Protein AF-A0A9X2ERM1-F1 (afdb_monomer)

Sequence (109 aa):
PKTRQQRCWVHKTANVLNRLPKSSQPKAKRFLHDIWQAETKADAEKAFDTFTKTYEAKYPKVAECLLKDYEELMSFYDFPAKHWQSIRTTNPIESTFGTIRHRTKRSKG

Organism: NCBI:txid2926617

Nearest PDB structures (foldseek):
  6xgx-assembly1_B  TM=8.218E-01  e=6.786E-04  Acetivibrio thermocellus ATCC 27405
  6xg8-assembly1_A  TM=7.798E-01  e=4.490E-03  Acetivibrio thermocellus ATCC 27405
  6xg8-assembly1_B  TM=7.634E-01  e=1.033E-02  Acetivibrio thermocellus ATCC 27405
  6xgw-assembly1_B  TM=7.612E-01  e=2.128E-02  Acetivibrio thermocellus ATCC 27405
  7r21-assembly1_G  TM=4.301E-01  e=2.267E+00  Pyrococcus furiosus DSM 3638

Structure (mmCIF, N/CA/C/O backbone):
data_AF-A0A9X2ERM1-F1
#
_entry.id   AF-A0A9X2ERM1-F1
#
loop_
_atom_site.group_PDB
_atom_site.id
_atom_site.type_symbol
_atom_site.label_atom_id
_atom_site.label_alt_id
_atom_site.label_comp_id
_atom_site.label_asym_id
_atom_site.label_entity_id
_atom_site.label_seq_id
_atom_site.pdbx_PDB_ins_code
_atom_site.Cartn_x
_atom_site.Cartn_y
_atom_site.Cartn_z
_atom_site.occupancy
_atom_site.B_iso_or_equiv
_atom_site.au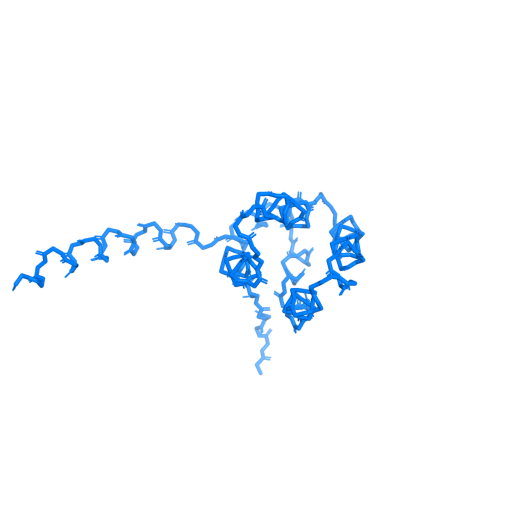th_seq_id
_ato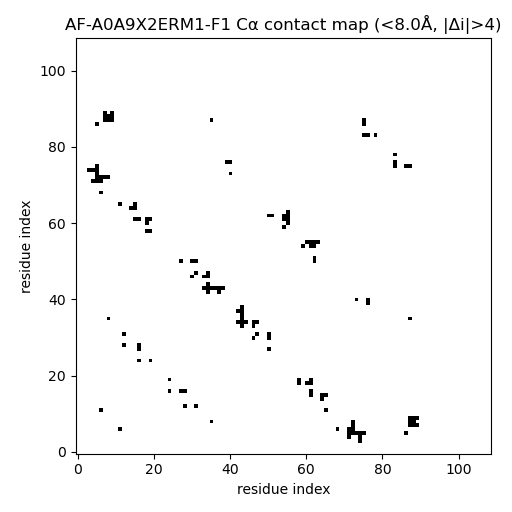m_site.auth_comp_id
_atom_site.auth_asym_id
_atom_site.auth_atom_id
_atom_site.pdbx_PDB_model_num
ATOM 1 N N . PRO A 1 1 ? -5.258 12.578 -23.300 1.00 59.06 1 PRO A N 1
ATOM 2 C CA . PRO A 1 1 ? -4.080 12.552 -22.389 1.00 59.06 1 PRO A CA 1
ATOM 3 C C . PRO A 1 1 ? -3.446 11.145 -22.340 1.00 59.06 1 PRO A C 1
ATOM 5 O O . PRO A 1 1 ? -4.188 10.182 -22.208 1.00 59.06 1 PRO A O 1
ATOM 8 N N . LYS A 1 2 ? -2.114 11.014 -22.496 1.00 77.88 2 LYS A N 1
ATOM 9 C CA . LYS A 1 2 ? -1.394 9.711 -22.552 1.00 77.88 2 LYS A CA 1
ATOM 10 C C . LYS A 1 2 ? -0.674 9.327 -21.242 1.00 7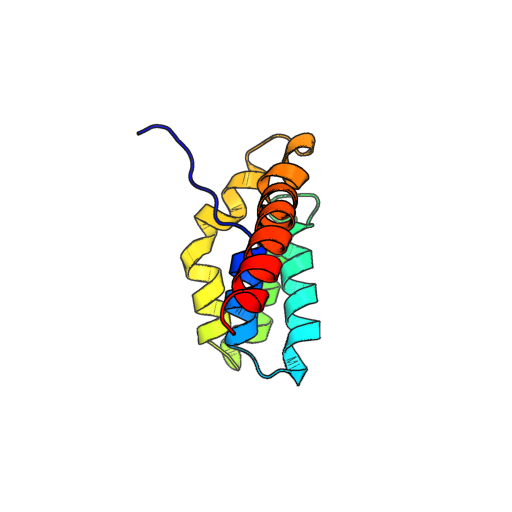7.88 2 LYS A C 1
ATOM 12 O O . LYS A 1 2 ? -0.053 8.272 -21.171 1.00 77.88 2 LYS A O 1
ATOM 17 N N . THR A 1 3 ? -0.714 10.190 -20.226 1.00 78.19 3 THR A N 1
ATOM 18 C CA . THR A 1 3 ? 0.037 10.020 -18.973 1.00 78.19 3 THR A CA 1
ATOM 19 C C . THR A 1 3 ? -0.662 9.036 -18.039 1.00 78.19 3 THR A C 1
ATOM 21 O O . THR A 1 3 ? -1.833 9.226 -17.714 1.00 78.19 3 THR A O 1
ATOM 24 N N . ARG A 1 4 ? 0.066 8.013 -17.577 1.00 78.50 4 ARG A N 1
ATOM 25 C CA . ARG A 1 4 ? -0.415 7.075 -16.552 1.00 78.50 4 ARG A CA 1
ATOM 26 C C . ARG A 1 4 ? -0.417 7.751 -15.180 1.00 78.50 4 ARG A C 1
ATOM 28 O O . ARG A 1 4 ? 0.533 8.456 -14.843 1.00 78.50 4 ARG A O 1
ATOM 35 N N . GLN A 1 5 ? -1.481 7.548 -14.410 1.00 82.56 5 GLN A N 1
ATOM 36 C CA . GLN A 1 5 ? -1.620 8.106 -13.065 1.00 82.56 5 GLN A CA 1
ATOM 37 C C . GLN A 1 5 ? -1.234 7.050 -12.028 1.00 82.56 5 GLN A C 1
ATOM 39 O O . GLN A 1 5 ? -1.717 5.925 -12.094 1.00 82.56 5 GLN A O 1
ATOM 44 N N . GLN A 1 6 ? -0.384 7.428 -11.072 1.00 83.25 6 GLN A N 1
ATOM 45 C CA . GLN A 1 6 ? -0.001 6.584 -9.942 1.00 83.25 6 GLN A CA 1
ATOM 46 C C . GLN A 1 6 ? -0.384 7.278 -8.635 1.00 83.25 6 GLN A C 1
ATOM 48 O O . GLN A 1 6 ? -0.048 8.446 -8.416 1.00 83.25 6 GLN A O 1
ATOM 53 N N . ARG A 1 7 ? -1.030 6.544 -7.726 1.00 86.38 7 ARG A N 1
ATOM 54 C CA . ARG A 1 7 ? -1.254 7.005 -6.349 1.00 86.38 7 ARG A CA 1
ATOM 55 C C . ARG A 1 7 ? -0.040 6.714 -5.482 1.00 86.38 7 ARG A C 1
ATOM 57 O O . ARG A 1 7 ? 0.593 5.665 -5.579 1.00 86.38 7 ARG A O 1
ATOM 64 N N . CYS A 1 8 ? 0.263 7.640 -4.580 1.00 88.31 8 CYS A N 1
ATOM 65 C CA . CYS A 1 8 ? 1.347 7.459 -3.626 1.00 88.31 8 CYS A CA 1
ATOM 66 C C . CYS A 1 8 ? 0.969 6.426 -2.550 1.00 88.31 8 CYS A C 1
ATOM 68 O O . CYS A 1 8 ? -0.003 6.612 -1.807 1.00 88.31 8 CYS A O 1
ATOM 70 N N . TRP A 1 9 ? 1.789 5.381 -2.411 1.00 91.94 9 TRP A N 1
ATOM 71 C CA . TRP A 1 9 ? 1.606 4.329 -1.408 1.00 91.94 9 TRP A CA 1
ATOM 72 C C . TRP A 1 9 ? 1.753 4.825 0.032 1.00 91.94 9 TRP A C 1
ATOM 74 O O . TRP A 1 9 ? 1.080 4.304 0.922 1.00 91.94 9 TRP A O 1
ATOM 84 N N . VAL A 1 10 ? 2.566 5.858 0.280 1.00 89.38 10 VAL A N 1
ATOM 85 C CA . VAL A 1 10 ? 2.730 6.459 1.619 1.00 89.38 10 VAL A CA 1
ATOM 86 C C . VAL A 1 10 ? 1.410 7.064 2.095 1.00 89.38 10 VAL A C 1
ATOM 88 O O . VAL A 1 10 ? 0.882 6.685 3.144 1.00 89.38 10 VAL A O 1
ATOM 91 N N . HIS A 1 11 ? 0.824 7.948 1.285 1.00 90.56 11 HIS A N 1
ATOM 92 C CA . HIS A 1 11 ? -0.466 8.565 1.585 1.00 90.56 11 HIS A CA 1
ATOM 93 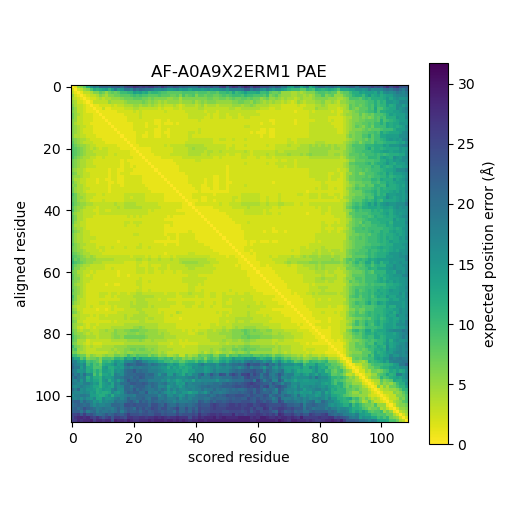C C . HIS A 1 11 ? -1.592 7.537 1.640 1.00 90.56 11 HIS A C 1
ATOM 95 O O . HIS A 1 11 ? -2.456 7.607 2.518 1.00 90.56 11 HIS A O 1
ATOM 101 N N . LYS A 1 12 ? -1.572 6.547 0.740 1.00 93.12 12 LYS A N 1
ATOM 102 C CA . LYS A 1 12 ? -2.571 5.485 0.762 1.00 93.12 12 LYS A CA 1
ATOM 103 C C . LYS A 1 12 ? -2.511 4.679 2.053 1.00 93.12 12 LYS A C 1
ATOM 105 O O . LYS A 1 12 ? -3.546 4.475 2.683 1.00 93.12 12 LYS A O 1
ATOM 110 N N . THR A 1 13 ? -1.311 4.298 2.482 1.00 93.94 13 THR A N 1
ATOM 111 C CA . THR A 1 13 ? -1.090 3.582 3.740 1.00 93.94 13 THR A CA 1
ATOM 112 C C . THR A 1 13 ? -1.654 4.379 4.913 1.00 93.94 13 THR A C 1
ATOM 114 O O . THR A 1 13 ? -2.439 3.842 5.688 1.00 93.94 13 THR A O 1
ATOM 117 N N . ALA A 1 14 ? -1.357 5.679 5.009 1.00 93.69 14 ALA A N 1
ATOM 118 C CA . ALA A 1 14 ? -1.912 6.534 6.061 1.00 93.69 14 ALA A CA 1
ATOM 119 C C . ALA A 1 14 ? -3.454 6.570 6.042 1.00 93.69 14 ALA A C 1
ATOM 121 O O . ALA A 1 14 ? -4.095 6.411 7.081 1.00 93.69 14 ALA A O 1
ATOM 122 N N . ASN A 1 15 ? -4.060 6.705 4.859 1.00 94.69 15 ASN A N 1
ATOM 123 C CA . ASN A 1 15 ? -5.515 6.707 4.699 1.00 94.69 15 ASN A CA 1
ATOM 124 C C . ASN A 1 15 ? -6.157 5.389 5.152 1.00 94.69 15 ASN A C 1
ATOM 126 O O . ASN A 1 15 ? -7.211 5.407 5.791 1.00 94.69 15 ASN A O 1
ATOM 130 N N . VAL A 1 16 ? -5.541 4.254 4.828 1.00 95.75 16 VAL A N 1
ATOM 131 C CA . VAL A 1 16 ? -6.023 2.931 5.239 1.00 95.75 16 VAL A CA 1
ATOM 132 C C . VAL A 1 16 ? -5.885 2.759 6.757 1.00 95.75 16 VAL A C 1
ATOM 134 O O . VAL A 1 16 ? -6.846 2.367 7.418 1.00 95.75 16 VAL A O 1
ATOM 137 N N . LEU A 1 17 ? -4.742 3.137 7.341 1.00 96.00 17 LEU A N 1
ATOM 138 C CA . LEU A 1 17 ? -4.500 3.034 8.787 1.00 96.00 17 LEU A CA 1
ATOM 139 C C . LEU A 1 17 ? -5.445 3.912 9.622 1.00 96.00 17 LEU A C 1
ATOM 141 O O . LEU A 1 17 ? -5.865 3.492 10.698 1.00 96.00 17 LEU A O 1
ATOM 145 N N . ASN A 1 18 ? -5.847 5.083 9.116 1.00 96.31 18 ASN A N 1
ATOM 146 C CA . ASN A 1 18 ? -6.811 5.968 9.785 1.00 96.31 18 ASN A CA 1
ATOM 147 C C . ASN A 1 18 ? -8.214 5.356 9.938 1.00 96.31 18 ASN A C 1
ATOM 149 O O . ASN A 1 18 ? -9.017 5.854 10.723 1.00 96.31 18 ASN A O 1
ATOM 153 N N . ARG A 1 19 ? -8.519 4.280 9.203 1.00 94.44 19 ARG A N 1
ATOM 154 C CA . ARG A 1 19 ? -9.784 3.536 9.297 1.00 94.44 19 ARG A CA 1
ATOM 155 C C . ARG A 1 19 ? -9.699 2.334 10.246 1.00 94.44 19 ARG A C 1
ATOM 157 O O . ARG A 1 19 ? -10.670 1.594 10.370 1.00 94.44 19 ARG A O 1
ATOM 164 N N . LEU A 1 20 ? -8.556 2.136 10.907 1.00 94.62 20 LEU A N 1
ATOM 165 C CA . LEU A 1 20 ? -8.300 1.030 11.826 1.00 94.62 20 LEU A CA 1
ATOM 166 C C . LEU A 1 20 ? -8.029 1.520 13.256 1.00 94.62 20 LEU A C 1
ATOM 168 O O . LEU A 1 20 ? -7.376 2.554 13.444 1.00 94.62 20 LEU A O 1
ATOM 172 N N . PRO A 1 21 ? -8.419 0.737 14.281 1.00 95.19 21 PRO A N 1
ATOM 173 C CA . PRO A 1 21 ? -7.974 0.965 15.651 1.00 95.19 21 PRO A CA 1
ATOM 174 C C . PRO A 1 21 ? -6.446 0.953 15.745 1.00 95.19 21 PRO A C 1
ATOM 176 O O . PRO A 1 21 ? -5.792 0.110 15.124 1.00 95.19 21 PRO A O 1
ATOM 179 N N . LYS A 1 22 ? -5.871 1.830 16.580 1.00 94.44 22 LYS A N 1
ATOM 180 C CA . LYS A 1 22 ? -4.410 1.966 16.749 1.00 94.44 22 LYS A CA 1
ATOM 181 C C . LYS A 1 22 ? -3.707 0.638 17.052 1.00 94.44 22 LYS A C 1
ATOM 183 O O . LYS A 1 22 ? -2.617 0.406 16.545 1.00 94.44 22 LYS A O 1
ATOM 188 N N . SER A 1 23 ? -4.346 -0.257 17.807 1.00 95.50 23 SER A N 1
ATOM 189 C CA . SER A 1 23 ? -3.814 -1.591 18.127 1.00 95.50 23 SER A CA 1
ATOM 190 C C . SER A 1 23 ? -3.629 -2.496 16.902 1.00 95.50 23 SER A C 1
ATOM 192 O O . SER A 1 23 ? -2.742 -3.341 16.888 1.00 95.50 23 SER A O 1
ATOM 194 N N . SER A 1 24 ? -4.440 -2.316 15.855 1.00 94.00 24 SER A N 1
ATOM 195 C CA . SER A 1 24 ? -4.403 -3.127 14.628 1.00 94.00 24 SER A CA 1
ATOM 196 C C . SER A 1 24 ? -3.517 -2.524 13.531 1.00 94.00 24 SER A C 1
ATOM 198 O O . SER A 1 24 ? -3.154 -3.220 12.581 1.00 94.00 24 SER A O 1
ATOM 200 N N . GLN A 1 25 ? -3.147 -1.244 13.658 1.00 95.62 25 GLN A N 1
ATOM 201 C CA . GLN A 1 25 ? -2.370 -0.515 12.652 1.00 95.62 25 GLN A CA 1
ATOM 202 C C . GLN A 1 25 ? -0.979 -1.113 12.376 1.00 95.62 25 GLN A C 1
ATOM 204 O O . GLN A 1 25 ? -0.629 -1.206 11.200 1.00 95.62 25 GLN A O 1
ATOM 209 N N . PRO A 1 26 ? -0.186 -1.570 13.371 1.00 96.88 26 PRO A N 1
ATOM 210 C CA . PRO A 1 26 ? 1.129 -2.150 13.092 1.00 96.88 26 PRO A CA 1
ATOM 211 C C . PRO A 1 26 ? 1.056 -3.383 12.186 1.00 96.88 26 PRO A C 1
ATOM 213 O O . PRO A 1 26 ? 1.856 -3.512 11.261 1.00 96.88 26 PRO A O 1
ATOM 216 N N . LYS A 1 27 ? 0.065 -4.259 12.412 1.00 95.62 27 LYS A N 1
ATOM 217 C CA . LYS A 1 27 ? -0.157 -5.447 11.578 1.00 95.62 27 LYS A CA 1
ATOM 218 C C . LYS A 1 27 ? -0.608 -5.047 10.175 1.00 95.62 27 LYS A C 1
ATOM 220 O O . LYS A 1 27 ? 0.006 -5.476 9.208 1.00 95.62 27 LYS A O 1
ATOM 225 N N . ALA A 1 28 ? -1.598 -4.162 10.064 1.00 95.69 28 ALA A N 1
ATOM 226 C CA . ALA A 1 28 ? -2.097 -3.711 8.765 1.00 95.69 28 ALA A CA 1
ATOM 227 C C . ALA A 1 28 ? -1.009 -3.023 7.933 1.00 95.69 28 ALA A C 1
ATOM 229 O O . ALA A 1 28 ? -0.924 -3.231 6.729 1.00 95.69 28 ALA A O 1
ATOM 230 N N . LYS A 1 29 ? -0.134 -2.247 8.580 1.00 95.69 29 LYS A N 1
ATOM 231 C CA . LYS A 1 29 ? 0.995 -1.592 7.919 1.00 95.69 29 LYS A CA 1
ATOM 232 C C . LYS A 1 29 ? 1.967 -2.600 7.306 1.00 95.69 29 LYS A C 1
ATOM 234 O O . LYS A 1 29 ? 2.435 -2.356 6.201 1.00 95.69 29 LYS A O 1
ATOM 239 N N . ARG A 1 30 ? 2.256 -3.712 7.993 1.00 96.38 30 ARG A N 1
ATOM 240 C CA . ARG A 1 30 ? 3.104 -4.786 7.447 1.00 96.38 30 ARG A CA 1
ATOM 241 C C . ARG A 1 30 ? 2.475 -5.404 6.202 1.00 96.38 30 ARG A C 1
ATOM 243 O O . ARG A 1 30 ? 3.110 -5.375 5.163 1.00 96.38 30 ARG A O 1
ATOM 250 N N . PHE A 1 31 ? 1.201 -5.788 6.269 1.00 95.75 31 PHE A N 1
ATOM 251 C CA . PHE A 1 31 ? 0.506 -6.335 5.098 1.00 95.75 31 PHE A CA 1
ATOM 252 C C . PHE A 1 31 ? 0.482 -5.346 3.924 1.00 95.75 31 PHE A C 1
ATOM 254 O O . PHE A 1 31 ? 0.665 -5.740 2.782 1.00 95.75 31 PHE A O 1
ATOM 261 N N . LEU A 1 32 ? 0.287 -4.048 4.185 1.00 95.75 32 LEU A N 1
ATOM 262 C CA . LEU A 1 32 ? 0.361 -3.032 3.132 1.00 95.75 32 LEU A CA 1
ATOM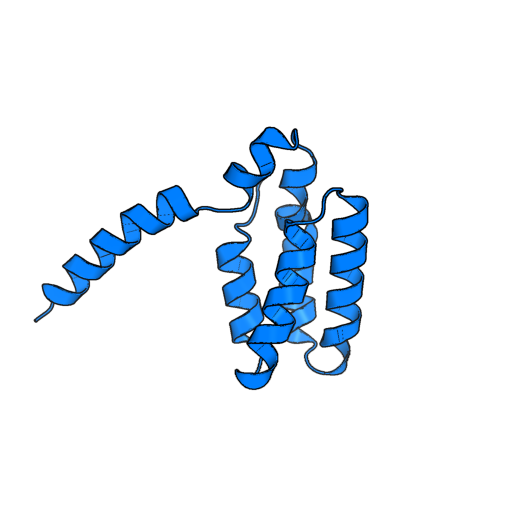 263 C C . LEU A 1 32 ? 1.766 -2.937 2.529 1.00 95.75 32 LEU A C 1
ATOM 265 O O . LEU A 1 32 ? 1.882 -2.766 1.322 1.00 95.75 32 LEU A O 1
ATOM 269 N N . HIS A 1 33 ? 2.820 -3.041 3.345 1.00 94.56 33 HIS A N 1
ATOM 270 C CA . HIS A 1 33 ? 4.199 -3.092 2.859 1.00 94.56 33 HIS A CA 1
ATOM 271 C C . HIS A 1 33 ? 4.452 -4.326 1.995 1.00 94.56 33 HIS A C 1
ATOM 273 O O . HIS A 1 33 ? 5.056 -4.174 0.938 1.00 94.56 33 HIS A O 1
ATOM 279 N N . ASP A 1 34 ? 3.940 -5.493 2.387 1.00 95.38 34 ASP A N 1
ATOM 280 C CA . ASP A 1 34 ? 4.084 -6.733 1.618 1.00 95.38 34 ASP A CA 1
ATOM 281 C C . ASP A 1 34 ? 3.541 -6.578 0.188 1.00 95.38 34 ASP A C 1
ATOM 283 O O . ASP A 1 34 ? 4.100 -7.144 -0.745 1.00 95.38 34 ASP A O 1
ATOM 287 N N . ILE A 1 35 ? 2.519 -5.735 -0.012 1.00 95.12 35 ILE A N 1
ATOM 288 C CA . ILE A 1 35 ? 1.969 -5.442 -1.340 1.00 95.12 35 ILE A CA 1
ATOM 289 C C . ILE A 1 35 ? 2.958 -4.657 -2.204 1.00 95.12 35 ILE A C 1
ATOM 291 O O . ILE A 1 35 ? 3.321 -5.110 -3.279 1.00 95.12 35 ILE A O 1
ATOM 295 N N . TRP A 1 36 ? 3.390 -3.468 -1.773 1.00 91.69 36 TRP A N 1
ATOM 296 C CA . TRP A 1 36 ? 4.203 -2.581 -2.626 1.00 91.69 36 TRP A CA 1
ATOM 297 C C . TRP A 1 36 ? 5.711 -2.860 -2.565 1.00 91.69 36 TRP A C 1
ATOM 299 O O . TRP A 1 36 ? 6.499 -2.240 -3.293 1.00 91.69 36 TRP A O 1
ATOM 309 N N . GLN A 1 37 ? 6.136 -3.751 -1.668 1.00 93.06 37 GLN A N 1
ATOM 310 C CA . GLN A 1 37 ? 7.495 -4.288 -1.607 1.00 93.06 37 GLN A CA 1
ATOM 311 C C . GLN A 1 37 ? 7.644 -5.641 -2.299 1.00 93.06 37 GLN A C 1
ATOM 313 O O . GLN A 1 37 ? 8.780 -6.088 -2.427 1.00 93.06 37 GLN A O 1
ATOM 318 N N . ALA A 1 38 ? 6.554 -6.249 -2.776 1.00 94.62 38 ALA A N 1
ATOM 319 C CA . ALA A 1 38 ? 6.611 -7.508 -3.503 1.00 94.62 38 ALA A CA 1
ATOM 320 C C . ALA A 1 38 ? 7.535 -7.426 -4.729 1.00 94.62 38 ALA A C 1
ATOM 322 O O . ALA A 1 38 ? 7.566 -6.413 -5.438 1.00 94.62 38 ALA A O 1
ATOM 323 N N . GLU A 1 39 ? 8.265 -8.517 -4.974 1.00 91.75 39 GLU A N 1
ATOM 324 C CA . GLU A 1 39 ? 9.254 -8.642 -6.053 1.00 91.75 39 GLU A CA 1
ATOM 325 C C . GLU A 1 39 ? 8.610 -8.707 -7.441 1.00 91.75 39 GLU A C 1
ATOM 327 O O . GLU A 1 39 ? 9.227 -8.321 -8.434 1.00 91.75 39 GLU A O 1
ATOM 332 N N . THR A 1 40 ? 7.358 -9.162 -7.515 1.00 93.25 40 THR A N 1
ATOM 333 C CA . THR A 1 40 ? 6.600 -9.269 -8.760 1.00 93.25 40 THR A CA 1
ATOM 334 C C . THR A 1 40 ? 5.194 -8.699 -8.602 1.00 93.25 40 THR A C 1
ATOM 336 O O . THR A 1 40 ? 4.633 -8.673 -7.505 1.00 93.25 40 THR A O 1
ATOM 339 N N . LYS A 1 41 ? 4.591 -8.286 -9.726 1.00 93.44 41 LYS A N 1
ATOM 340 C CA . LYS A 1 41 ? 3.186 -7.853 -9.766 1.00 93.44 41 LYS A CA 1
ATOM 341 C C . LYS A 1 41 ? 2.242 -8.955 -9.275 1.00 93.44 41 LYS A C 1
ATOM 343 O O . LYS A 1 41 ? 1.327 -8.676 -8.515 1.00 93.44 41 LYS A O 1
ATOM 348 N N . ALA A 1 42 ? 2.512 -10.206 -9.647 1.00 94.94 42 ALA A N 1
ATOM 349 C CA . ALA A 1 42 ? 1.706 -11.349 -9.227 1.00 94.94 42 ALA A CA 1
ATOM 350 C C . ALA A 1 42 ? 1.755 -11.567 -7.705 1.00 94.94 42 ALA A C 1
ATOM 352 O O . ALA A 1 42 ? 0.745 -11.902 -7.089 1.00 94.94 42 ALA A O 1
ATOM 353 N N . ASP A 1 43 ? 2.911 -11.357 -7.074 1.00 95.62 43 ASP A N 1
ATOM 354 C CA . ASP A 1 43 ? 3.026 -11.473 -5.619 1.00 95.62 43 ASP A CA 1
ATOM 355 C C . ASP A 1 43 ? 2.378 -10.284 -4.903 1.00 95.62 43 ASP A C 1
ATOM 357 O O . ASP A 1 43 ? 1.731 -10.475 -3.872 1.00 95.62 43 ASP A O 1
ATOM 361 N N . ALA A 1 44 ? 2.445 -9.083 -5.490 1.00 95.50 44 ALA A N 1
ATOM 362 C CA . ALA A 1 44 ? 1.702 -7.921 -5.009 1.00 95.50 44 ALA A CA 1
ATOM 363 C C . ALA A 1 44 ? 0.185 -8.169 -5.036 1.00 95.50 44 ALA A C 1
ATOM 365 O O . ALA A 1 44 ? -0.510 -7.851 -4.073 1.00 95.50 44 ALA A O 1
ATOM 366 N N . GLU A 1 45 ? -0.328 -8.778 -6.108 1.00 95.75 45 GLU A N 1
ATOM 367 C CA . GLU A 1 45 ? -1.741 -9.142 -6.262 1.00 95.75 45 GLU A CA 1
ATOM 368 C C . GLU A 1 45 ? -2.183 -10.176 -5.216 1.00 95.75 45 GLU A C 1
ATOM 370 O O . GLU A 1 45 ? -3.220 -10.003 -4.572 1.00 95.75 45 GLU A O 1
ATOM 375 N N . LYS A 1 46 ? -1.365 -11.207 -4.958 1.00 96.94 46 LYS A N 1
ATOM 376 C CA . LYS A 1 46 ? -1.625 -12.183 -3.882 1.00 96.94 46 LYS A CA 1
ATOM 377 C C . LYS A 1 46 ? -1.624 -11.530 -2.499 1.00 96.94 46 LYS A C 1
ATOM 379 O O . LYS A 1 46 ? -2.493 -11.823 -1.673 1.00 96.94 46 LYS A O 1
ATOM 384 N N . ALA A 1 47 ? -0.663 -10.646 -2.228 1.00 96.56 47 ALA A N 1
ATOM 385 C CA . ALA A 1 47 ? -0.603 -9.903 -0.972 1.00 96.56 47 ALA A CA 1
ATOM 386 C C . ALA A 1 47 ? -1.822 -8.976 -0.814 1.00 96.56 47 ALA A C 1
ATOM 388 O O . ALA A 1 47 ? -2.370 -8.850 0.283 1.00 96.56 47 ALA A O 1
ATOM 389 N N . PHE A 1 48 ? -2.290 -8.381 -1.913 1.00 96.38 48 PHE A N 1
ATOM 390 C CA . PHE A 1 48 ? -3.472 -7.528 -1.939 1.00 96.38 48 PHE A CA 1
ATOM 391 C C . PHE A 1 48 ? -4.742 -8.309 -1.596 1.00 96.38 48 PHE A C 1
ATOM 393 O O . PHE A 1 48 ? -5.500 -7.900 -0.717 1.00 96.38 48 PHE A O 1
ATOM 400 N N . ASP A 1 49 ? -4.947 -9.461 -2.233 1.00 95.94 49 ASP A N 1
ATOM 401 C CA . ASP A 1 49 ? -6.063 -10.363 -1.934 1.00 95.94 49 ASP A CA 1
ATOM 402 C C . ASP A 1 49 ? -6.024 -10.840 -0.472 1.00 95.94 49 ASP A C 1
ATOM 404 O O . ASP A 1 49 ? -7.026 -10.797 0.245 1.00 95.94 49 ASP A O 1
ATOM 408 N N . THR A 1 50 ? -4.832 -11.187 0.020 1.00 96.31 50 THR A N 1
ATOM 409 C CA . THR A 1 50 ? -4.624 -11.568 1.423 1.00 96.31 50 THR A CA 1
ATOM 410 C C . THR A 1 50 ? -5.006 -10.435 2.381 1.00 96.31 50 THR A C 1
ATOM 412 O O . THR A 1 50 ? -5.674 -10.680 3.391 1.00 96.31 50 THR A O 1
ATOM 415 N N . PHE A 1 51 ? -4.625 -9.187 2.081 1.00 96.12 51 PHE A N 1
ATOM 416 C CA . PHE A 1 51 ? -5.019 -8.020 2.874 1.00 96.12 51 PHE A CA 1
ATOM 417 C C . PHE A 1 51 ? -6.541 -7.845 2.886 1.00 96.12 51 PHE A C 1
ATOM 419 O O . PHE A 1 51 ? -7.130 -7.721 3.961 1.00 96.12 51 PHE A O 1
ATOM 426 N N . THR A 1 52 ? -7.176 -7.878 1.713 1.00 95.38 52 THR A N 1
ATOM 427 C CA . THR A 1 52 ? -8.630 -7.732 1.570 1.00 95.38 52 THR A CA 1
ATOM 428 C C . THR A 1 52 ? -9.357 -8.785 2.397 1.00 95.38 52 THR A C 1
ATOM 430 O O . THR A 1 52 ? -10.080 -8.422 3.321 1.00 95.38 52 THR A O 1
ATOM 433 N N . LYS A 1 53 ? -9.053 -10.072 2.202 1.00 95.38 53 LYS A N 1
ATOM 434 C CA . LYS A 1 53 ? -9.663 -11.181 2.957 1.00 95.38 53 LYS A CA 1
ATOM 435 C C . LYS A 1 53 ? -9.465 -11.069 4.469 1.00 95.38 53 LYS A C 1
ATOM 437 O O . LYS A 1 53 ? -10.358 -11.405 5.243 1.00 95.38 53 LYS A O 1
ATOM 442 N N . THR A 1 54 ? -8.304 -10.579 4.907 1.00 95.00 54 THR A N 1
ATOM 443 C CA . THR A 1 54 ? -7.990 -10.433 6.337 1.00 95.00 54 THR A CA 1
ATOM 444 C C . THR A 1 54 ? -8.818 -9.334 7.007 1.00 95.00 54 THR A C 1
ATOM 446 O O . THR A 1 54 ? -9.181 -9.464 8.179 1.00 95.00 54 THR A O 1
ATOM 449 N N . TYR A 1 55 ? -9.087 -8.231 6.302 1.00 94.69 55 TYR A N 1
ATOM 450 C CA . TYR A 1 55 ? -9.678 -7.029 6.897 1.00 94.69 55 TYR A CA 1
ATOM 451 C C . TYR A 1 55 ? -11.134 -6.782 6.502 1.00 94.69 55 TYR A C 1
ATOM 453 O O . TYR A 1 55 ? -11.834 -6.128 7.269 1.00 94.69 55 TYR A O 1
ATOM 461 N N . GLU A 1 56 ? -11.616 -7.316 5.382 1.00 93.75 56 GLU A N 1
ATOM 462 C CA . GLU A 1 56 ? -12.966 -7.079 4.857 1.00 93.75 56 GLU A CA 1
ATOM 463 C C . GLU A 1 56 ? -14.061 -7.483 5.851 1.00 93.75 56 GLU A C 1
ATOM 465 O O . GLU A 1 56 ? -14.939 -6.676 6.149 1.00 93.75 56 GLU A O 1
ATOM 470 N N . ALA A 1 57 ? -13.956 -8.670 6.457 1.00 93.38 57 ALA A N 1
ATOM 471 C CA . ALA A 1 57 ? -14.984 -9.190 7.363 1.00 93.38 57 ALA A CA 1
ATOM 472 C C . ALA A 1 57 ? -15.203 -8.320 8.616 1.00 93.38 57 ALA A C 1
ATOM 474 O O . ALA A 1 57 ? -16.318 -8.219 9.122 1.00 93.38 57 ALA A O 1
ATOM 475 N N . LYS A 1 58 ? -14.141 -7.692 9.140 1.00 93.69 58 LYS A N 1
ATOM 476 C CA . LYS A 1 58 ? -14.200 -6.895 10.381 1.00 93.69 58 LYS A CA 1
ATOM 477 C C . LYS A 1 58 ? -14.203 -5.387 10.127 1.00 93.69 58 LYS A C 1
ATOM 479 O O . LYS A 1 58 ? -14.729 -4.623 10.933 1.00 93.69 58 LYS A O 1
ATOM 484 N N . TYR A 1 59 ? -13.589 -4.954 9.034 1.00 94.62 59 TYR A N 1
ATOM 485 C CA . TYR A 1 59 ? -13.372 -3.557 8.687 1.00 94.62 59 TYR A CA 1
ATOM 486 C C . TYR A 1 59 ? -13.575 -3.346 7.1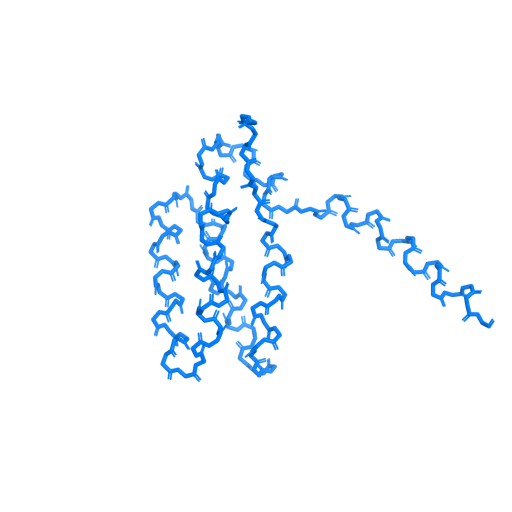75 1.00 94.62 59 TYR A C 1
ATOM 488 O O . TYR A 1 59 ? -12.620 -3.014 6.468 1.00 94.62 59 TYR A O 1
ATOM 496 N N . PRO A 1 60 ? -14.808 -3.468 6.655 1.00 94.19 60 PRO A N 1
ATOM 497 C CA . PRO A 1 60 ? -15.077 -3.392 5.212 1.00 94.19 60 PRO A CA 1
ATOM 498 C C . PRO A 1 60 ? -14.569 -2.085 4.586 1.00 94.19 60 PRO A C 1
ATOM 500 O O . PRO A 1 60 ? -13.915 -2.094 3.548 1.00 94.19 60 PRO A O 1
ATOM 503 N N . LYS A 1 61 ? -14.697 -0.960 5.304 1.00 94.25 61 LYS A N 1
ATOM 504 C CA . LYS A 1 61 ? -14.186 0.358 4.876 1.00 94.25 61 LYS A CA 1
ATOM 505 C C . LYS A 1 61 ? -12.671 0.400 4.632 1.00 94.25 61 LYS A C 1
ATOM 507 O O . LYS A 1 61 ? -12.191 1.287 3.927 1.00 94.25 61 LYS A O 1
ATOM 512 N N . VAL A 1 62 ? -11.899 -0.485 5.262 1.00 94.75 62 VAL A N 1
ATOM 513 C CA . VAL A 1 62 ? -10.438 -0.585 5.097 1.00 94.75 62 VAL A CA 1
ATOM 514 C C . VAL A 1 62 ? -10.123 -1.260 3.767 1.00 94.75 62 VAL A C 1
ATOM 516 O O . VAL A 1 62 ? -9.322 -0.725 2.998 1.00 94.75 62 VAL A O 1
ATOM 519 N N . ALA A 1 63 ? -10.798 -2.378 3.488 1.00 94.12 63 ALA A N 1
ATOM 520 C CA . ALA A 1 63 ? -10.704 -3.095 2.223 1.00 94.12 63 ALA A CA 1
ATOM 521 C C . ALA A 1 63 ? -11.198 -2.224 1.060 1.00 94.12 63 ALA A C 1
ATOM 523 O O . ALA A 1 63 ? -10.432 -1.967 0.138 1.00 94.12 63 ALA A O 1
ATOM 524 N N . GLU A 1 64 ? -12.401 -1.650 1.160 1.00 94.62 64 GLU A N 1
ATOM 525 C CA . GLU A 1 64 ? -12.964 -0.724 0.163 1.00 94.62 64 GLU A CA 1
ATOM 526 C C . GLU A 1 64 ? -12.039 0.458 -0.118 1.00 94.62 64 GLU A C 1
ATOM 528 O O . GLU A 1 64 ? -11.855 0.859 -1.269 1.00 94.62 64 GLU A O 1
ATOM 533 N N . CYS A 1 65 ? -11.439 1.026 0.939 1.00 95.06 65 CYS A N 1
ATOM 534 C CA . CYS A 1 65 ? -10.497 2.113 0.766 1.00 95.06 65 CYS A CA 1
ATOM 535 C C . CYS A 1 65 ? -9.365 1.665 -0.143 1.00 95.06 65 CYS A C 1
ATOM 537 O O . CYS A 1 65 ? -9.099 2.360 -1.113 1.00 95.06 65 CYS A O 1
ATOM 539 N N . LEU A 1 66 ? -8.717 0.538 0.143 1.00 94.44 66 LEU A N 1
ATOM 540 C CA . LEU A 1 66 ? -7.609 0.049 -0.665 1.00 94.44 66 LEU A CA 1
ATOM 541 C C . LEU A 1 66 ? -8.048 -0.328 -2.093 1.00 94.44 66 LEU A C 1
ATOM 543 O O . LEU A 1 66 ? -7.397 0.106 -3.041 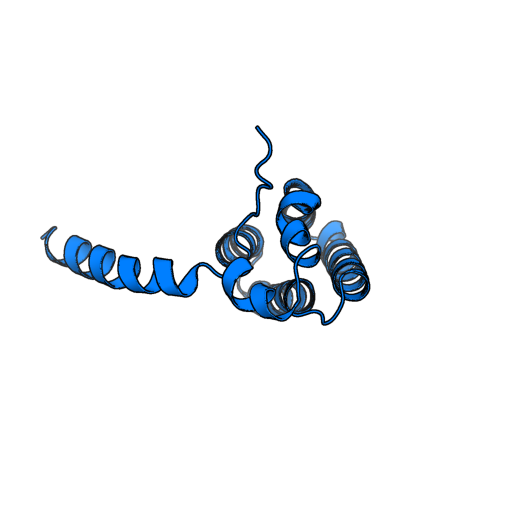1.00 94.44 66 LEU A O 1
ATOM 547 N N . LEU A 1 67 ? -9.174 -1.037 -2.234 1.00 94.38 67 LEU A N 1
ATOM 548 C CA . LEU A 1 67 ? -9.723 -1.535 -3.502 1.00 94.38 67 LEU A CA 1
ATOM 549 C C . LEU A 1 67 ? -10.027 -0.420 -4.504 1.00 94.38 67 LEU A C 1
ATOM 551 O O . LEU A 1 67 ? -9.729 -0.556 -5.687 1.00 94.38 67 LEU A O 1
ATOM 555 N N . LYS A 1 68 ? -10.563 0.706 -4.020 1.00 94.06 68 LYS A N 1
ATOM 556 C CA . LYS A 1 68 ? -10.958 1.842 -4.863 1.00 94.06 68 LYS A CA 1
ATOM 557 C C . LYS A 1 68 ? -9.829 2.367 -5.756 1.00 94.06 68 LYS A C 1
ATOM 559 O O . LYS A 1 68 ? -10.098 2.795 -6.871 1.00 94.06 68 LYS A O 1
ATOM 564 N N . ASP A 1 69 ? -8.592 2.340 -5.264 1.00 92.62 69 ASP A N 1
ATOM 565 C CA . ASP A 1 69 ? -7.439 2.893 -5.983 1.00 92.62 69 ASP A CA 1
ATOM 566 C C . ASP A 1 69 ? -6.513 1.778 -6.509 1.00 92.62 69 ASP A C 1
ATOM 568 O O . ASP A 1 69 ? -5.336 2.027 -6.749 1.00 92.62 69 ASP A O 1
ATOM 572 N N . TYR A 1 70 ? -7.007 0.540 -6.652 1.00 92.75 70 TYR A N 1
ATOM 573 C CA . TYR A 1 70 ? -6.198 -0.627 -7.028 1.00 92.75 70 TYR A CA 1
ATOM 574 C C . TYR A 1 70 ? -5.361 -0.393 -8.295 1.00 92.75 70 TYR A C 1
ATOM 576 O O . TYR A 1 70 ? -4.137 -0.523 -8.257 1.00 92.75 70 TYR A O 1
ATOM 584 N N . GLU A 1 71 ? -5.998 0.012 -9.397 1.00 90.94 71 GLU A N 1
ATOM 585 C CA . GLU A 1 71 ? -5.316 0.210 -10.683 1.00 90.94 71 GLU A CA 1
ATOM 586 C C . GLU A 1 71 ? -4.221 1.281 -10.585 1.00 90.94 71 GLU A C 1
ATOM 588 O O . GLU A 1 71 ? -3.086 1.077 -11.019 1.00 90.94 71 GLU A O 1
ATOM 593 N N . GLU A 1 72 ? -4.539 2.403 -9.935 1.00 91.19 72 GLU A N 1
ATOM 594 C CA . GLU A 1 72 ? -3.615 3.522 -9.742 1.00 91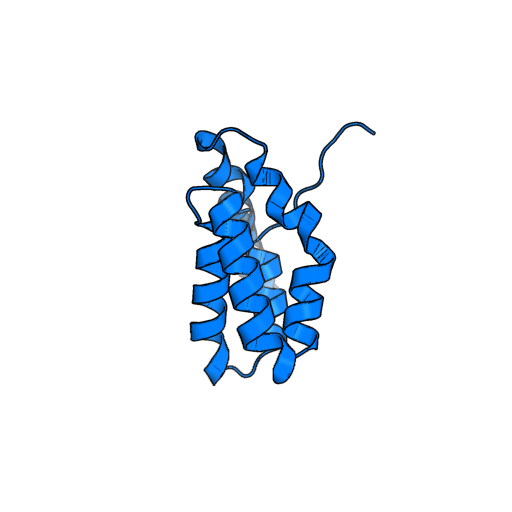.19 72 GLU A CA 1
ATOM 595 C C . GLU A 1 72 ? -2.476 3.180 -8.770 1.00 91.19 72 GLU A C 1
ATOM 597 O O . GLU A 1 72 ? -1.428 3.822 -8.800 1.00 91.19 72 GLU A O 1
ATOM 602 N N . LEU A 1 73 ? -2.663 2.212 -7.871 1.00 91.69 73 LEU A N 1
ATOM 603 C CA . LEU A 1 73 ? -1.644 1.775 -6.917 1.00 91.69 73 LEU A CA 1
ATOM 604 C C . LEU A 1 73 ? -0.693 0.742 -7.518 1.00 91.69 73 LEU A C 1
ATOM 606 O O . LEU A 1 73 ? 0.488 0.755 -7.167 1.00 91.69 73 LEU A O 1
ATOM 610 N N . MET A 1 74 ? -1.181 -0.104 -8.425 1.00 93.44 74 MET A N 1
ATOM 611 C CA . MET A 1 74 ? -0.397 -1.161 -9.071 1.00 93.44 74 MET A CA 1
ATOM 612 C C . MET A 1 74 ? 0.318 -0.704 -10.345 1.00 93.44 74 MET A C 1
ATOM 614 O O . MET A 1 74 ? 1.193 -1.417 -10.831 1.00 93.44 74 MET A O 1
ATOM 618 N N . SER A 1 75 ? -0.002 0.480 -10.878 1.00 91.31 75 SER A N 1
ATOM 619 C CA . SER A 1 75 ? 0.519 0.942 -12.174 1.00 91.31 75 SER A CA 1
ATOM 620 C C . SER A 1 75 ? 2.052 1.019 -12.246 1.00 91.31 75 SER A C 1
ATOM 622 O O . SER A 1 75 ? 2.628 0.849 -13.322 1.00 91.31 75 SER A O 1
ATOM 624 N N . PHE A 1 76 ? 2.740 1.217 -11.113 1.00 90.44 76 PHE A N 1
ATOM 625 C CA . PHE A 1 76 ? 4.203 1.269 -11.074 1.00 90.44 76 PHE A CA 1
ATOM 626 C C . PHE A 1 76 ? 4.872 -0.072 -11.423 1.00 90.44 76 PHE A C 1
ATOM 628 O O . PHE A 1 76 ? 6.005 -0.061 -11.907 1.00 90.44 76 PHE A O 1
ATOM 635 N N . TYR A 1 77 ? 4.184 -1.204 -11.227 1.00 92.00 77 TYR A N 1
ATOM 636 C CA . TYR A 1 77 ? 4.696 -2.529 -11.591 1.00 92.00 77 TYR A CA 1
ATOM 637 C C . TYR A 1 77 ? 4.847 -2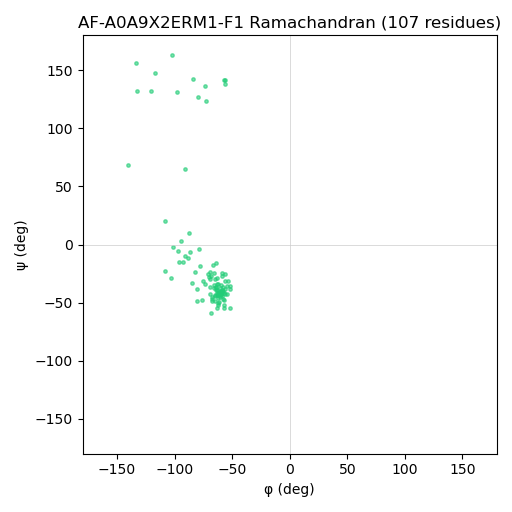.721 -13.104 1.00 92.00 77 TYR A C 1
ATOM 639 O O . TYR A 1 77 ? 5.592 -3.598 -13.532 1.00 92.00 77 TYR A O 1
ATOM 647 N N . ASP A 1 78 ? 4.200 -1.882 -13.916 1.00 91.31 78 ASP A N 1
ATOM 648 C CA . ASP A 1 78 ? 4.338 -1.913 -15.373 1.00 91.31 78 ASP A CA 1
ATOM 649 C C . ASP A 1 78 ? 5.642 -1.239 -15.863 1.00 91.31 78 ASP A C 1
ATOM 651 O O . ASP A 1 78 ? 5.928 -1.226 -17.061 1.00 91.31 78 ASP A O 1
ATOM 655 N N . PHE A 1 79 ? 6.436 -0.658 -14.957 1.00 89.62 79 PHE A N 1
ATOM 656 C CA . PHE A 1 79 ? 7.735 -0.046 -15.251 1.00 89.62 79 PHE A CA 1
ATOM 657 C C . PHE A 1 79 ? 8.896 -0.963 -14.830 1.00 89.62 79 PHE A C 1
ATOM 659 O O . PHE A 1 79 ? 8.709 -1.854 -14.002 1.00 89.62 79 PHE A O 1
ATOM 666 N N . PRO A 1 80 ? 10.128 -0.737 -15.327 1.00 91.00 80 PRO A N 1
ATOM 667 C CA . PRO A 1 80 ? 11.301 -1.484 -14.876 1.00 91.00 80 PRO A CA 1
ATOM 668 C C . PRO A 1 80 ? 11.521 -1.399 -13.357 1.00 91.00 80 PRO A C 1
ATOM 670 O O . PRO A 1 80 ? 11.471 -0.311 -12.779 1.00 91.00 80 PRO A O 1
ATOM 673 N N . ALA A 1 81 ? 11.874 -2.527 -12.730 1.00 88.50 81 ALA A N 1
ATOM 674 C CA . ALA A 1 81 ? 12.037 -2.649 -11.275 1.00 88.50 81 ALA A CA 1
ATOM 675 C C . ALA A 1 81 ? 12.997 -1.625 -10.649 1.00 88.50 81 ALA A C 1
ATOM 677 O O . ALA A 1 81 ? 12.773 -1.143 -9.539 1.00 88.50 81 ALA A O 1
ATOM 678 N N . LYS A 1 82 ? 14.022 -1.205 -11.404 1.00 88.75 82 LYS A N 1
ATOM 679 C CA . LYS A 1 82 ? 14.972 -0.155 -10.999 1.00 88.75 82 LYS A CA 1
ATOM 680 C C . LYS A 1 82 ? 14.290 1.173 -10.640 1.00 88.75 82 LYS A C 1
ATOM 682 O O . LYS A 1 82 ? 14.847 1.948 -9.872 1.00 88.75 82 LYS A O 1
ATOM 687 N N . HIS A 1 83 ? 13.100 1.443 -11.177 1.00 88.62 83 HIS A N 1
ATOM 688 C CA . HIS A 1 83 ? 12.365 2.688 -10.946 1.00 88.62 83 HIS A CA 1
ATOM 689 C C . HIS A 1 83 ? 11.316 2.589 -9.839 1.00 88.62 83 HIS A C 1
ATOM 691 O O . HIS A 1 83 ? 10.855 3.621 -9.349 1.00 88.62 83 HIS A O 1
ATOM 697 N N . TRP A 1 84 ? 10.946 1.382 -9.403 1.00 90.12 84 TRP A N 1
ATOM 698 C CA . TRP A 1 84 ? 9.852 1.190 -8.448 1.00 90.12 84 TRP A CA 1
ATOM 699 C C . TRP A 1 84 ? 10.073 1.958 -7.152 1.00 90.12 84 TRP A C 1
ATOM 701 O O . TRP A 1 84 ? 9.143 2.588 -6.654 1.00 90.12 84 TRP A O 1
ATOM 711 N N . GLN A 1 85 ? 11.304 1.970 -6.629 1.00 83.75 85 GLN A N 1
ATOM 712 C CA . GLN A 1 85 ? 11.621 2.692 -5.399 1.00 83.75 85 GLN A CA 1
ATOM 713 C C . GLN A 1 85 ? 11.324 4.190 -5.509 1.00 83.75 85 GLN A C 1
ATOM 715 O O . GLN A 1 85 ? 10.776 4.755 -4.569 1.00 83.75 85 GLN A O 1
ATOM 720 N N . SER A 1 86 ? 11.632 4.817 -6.642 1.00 82.94 86 SER A N 1
ATOM 721 C CA . SER A 1 86 ? 11.362 6.239 -6.867 1.00 82.94 86 SER A CA 1
ATOM 722 C C . SER A 1 86 ? 9.884 6.524 -7.136 1.00 82.94 86 SER A C 1
ATOM 724 O O . SER A 1 86 ? 9.397 7.585 -6.765 1.00 82.94 86 SER A O 1
ATOM 726 N N . ILE A 1 87 ? 9.159 5.591 -7.761 1.00 84.75 87 ILE A N 1
ATOM 727 C CA . ILE A 1 87 ? 7.747 5.782 -8.131 1.00 84.75 87 ILE A CA 1
ATOM 728 C C . ILE A 1 87 ? 6.811 5.545 -6.934 1.00 84.75 87 ILE A C 1
ATOM 730 O O . ILE A 1 87 ? 5.823 6.258 -6.760 1.00 84.75 87 ILE A O 1
ATOM 734 N N . ARG A 1 88 ? 7.113 4.559 -6.078 1.00 80.88 88 ARG A N 1
ATOM 735 C CA . ARG A 1 88 ? 6.229 4.146 -4.972 1.00 80.88 88 ARG A CA 1
ATOM 736 C C . ARG A 1 88 ? 6.261 5.078 -3.758 1.00 80.88 88 ARG A C 1
ATOM 738 O O . ARG A 1 88 ? 5.350 5.028 -2.933 1.00 80.88 88 ARG A O 1
ATOM 745 N N . THR A 1 89 ? 7.288 5.921 -3.621 1.00 70.06 89 THR A N 1
ATOM 746 C CA . THR A 1 89 ? 7.413 6.857 -2.498 1.00 70.06 89 THR A CA 1
ATOM 747 C C . THR A 1 89 ? 7.767 8.269 -2.941 1.00 70.06 89 THR A C 1
ATOM 749 O O . THR A 1 89 ? 8.708 8.507 -3.688 1.00 70.06 89 THR A O 1
ATOM 752 N N . THR A 1 90 ? 7.030 9.230 -2.398 1.00 63.78 90 THR A N 1
ATOM 753 C CA . THR A 1 90 ? 7.276 10.668 -2.515 1.00 63.78 90 THR A CA 1
ATOM 754 C C . THR A 1 90 ? 8.219 11.180 -1.427 1.00 63.78 90 THR A C 1
ATOM 756 O O . THR A 1 90 ? 8.379 12.388 -1.311 1.00 63.78 90 THR A O 1
ATOM 759 N N . ASN A 1 91 ? 8.875 10.313 -0.640 1.00 58.25 91 ASN A N 1
ATOM 760 C CA . ASN A 1 91 ? 9.738 10.711 0.483 1.00 58.25 91 ASN A CA 1
ATOM 761 C C . ASN A 1 91 ? 10.813 11.766 0.127 1.00 58.25 91 ASN A C 1
ATOM 763 O O . ASN A 1 91 ? 11.005 12.678 0.927 1.00 58.25 91 ASN A O 1
ATOM 767 N N . PRO A 1 92 ? 11.467 11.751 -1.056 1.00 55.44 92 PRO A N 1
ATOM 768 C CA . PRO A 1 92 ? 12.367 12.844 -1.439 1.00 55.44 92 PRO A CA 1
ATOM 769 C C . PRO A 1 92 ? 11.662 14.209 -1.508 1.00 55.44 92 PRO A C 1
ATOM 771 O O . PRO A 1 92 ? 12.233 15.222 -1.126 1.00 55.44 92 PRO A O 1
ATOM 774 N N . ILE A 1 93 ? 10.399 14.233 -1.935 1.00 58.22 93 ILE A N 1
ATOM 775 C CA . ILE A 1 93 ? 9.568 15.437 -2.026 1.00 58.22 93 ILE A CA 1
ATOM 776 C C . ILE A 1 93 ? 8.995 15.789 -0.641 1.00 58.22 93 ILE A C 1
ATOM 778 O O . ILE A 1 93 ? 9.121 16.918 -0.175 1.00 58.22 93 ILE A O 1
ATOM 782 N N . GLU A 1 94 ? 8.414 14.826 0.073 1.00 57.06 94 GLU A N 1
ATOM 783 C CA . GLU A 1 94 ? 7.799 15.036 1.391 1.00 57.06 94 GLU A CA 1
ATOM 784 C C . GLU A 1 94 ? 8.806 15.428 2.480 1.00 57.06 94 GLU A C 1
ATOM 786 O O . GLU A 1 94 ? 8.482 16.266 3.323 1.00 57.06 94 GLU A O 1
ATOM 791 N N . SER A 1 95 ? 10.034 14.897 2.439 1.00 58.78 95 SER A N 1
ATOM 792 C CA . SER A 1 95 ? 11.124 15.275 3.350 1.00 58.78 95 SER A CA 1
ATOM 793 C C . SER A 1 95 ? 11.456 16.769 3.240 1.00 58.78 95 SER A C 1
ATOM 795 O O . SER A 1 95 ? 11.561 17.465 4.255 1.00 58.78 95 SER A O 1
ATOM 797 N N . THR A 1 96 ? 11.504 17.311 2.015 1.00 60.31 96 THR A N 1
ATOM 798 C CA . THR A 1 96 ? 11.734 18.752 1.809 1.00 60.31 96 THR A CA 1
ATOM 799 C C . THR A 1 96 ? 10.585 19.599 2.368 1.00 60.31 96 THR A C 1
ATOM 801 O O . THR A 1 96 ? 10.829 20.556 3.107 1.00 60.31 96 THR A O 1
ATOM 804 N N . PHE A 1 97 ? 9.327 19.204 2.143 1.00 59.56 97 PHE A N 1
ATOM 805 C CA . PHE A 1 97 ? 8.157 19.900 2.694 1.00 59.56 97 PHE A CA 1
ATOM 806 C C . PHE A 1 97 ? 8.019 19.786 4.219 1.00 59.56 97 PHE A C 1
ATOM 808 O O . PHE A 1 97 ? 7.455 20.687 4.851 1.00 59.56 97 PHE A O 1
ATOM 815 N N . GLY A 1 98 ? 8.546 18.723 4.833 1.00 60.25 98 GLY A N 1
ATOM 816 C CA . GLY A 1 98 ? 8.564 18.555 6.287 1.00 60.25 98 GLY A CA 1
ATOM 817 C C . GLY A 1 98 ? 9.252 19.725 6.995 1.00 60.25 98 GLY A C 1
ATOM 818 O O . GLY A 1 98 ? 8.721 20.272 7.965 1.00 60.25 98 GLY A O 1
ATOM 819 N N . THR A 1 99 ? 10.380 20.188 6.451 1.00 60.94 99 THR A N 1
ATOM 820 C CA . THR A 1 99 ? 11.115 21.340 6.998 1.00 60.94 99 THR A CA 1
ATOM 821 C C . THR A 1 99 ? 10.332 22.653 6.885 1.00 60.94 99 THR A C 1
ATOM 823 O O . THR A 1 99 ? 10.334 23.459 7.819 1.00 60.94 99 THR A O 1
ATOM 826 N N . ILE A 1 100 ? 9.592 22.845 5.787 1.00 65.31 100 ILE A N 1
ATOM 827 C CA . ILE A 1 100 ? 8.762 24.034 5.549 1.00 65.31 100 ILE A CA 1
ATOM 828 C C . ILE A 1 100 ? 7.588 24.076 6.535 1.00 65.31 100 ILE A C 1
ATOM 830 O O . ILE A 1 100 ? 7.365 25.105 7.179 1.00 65.31 100 ILE A O 1
ATOM 834 N N . ARG A 1 101 ? 6.872 22.955 6.719 1.00 61.72 101 ARG A N 1
ATOM 835 C CA . ARG A 1 101 ? 5.772 22.836 7.699 1.00 61.72 101 ARG A CA 1
ATOM 836 C C . ARG A 1 101 ? 6.244 23.069 9.134 1.00 61.72 101 ARG A C 1
ATOM 838 O O . ARG A 1 101 ? 5.558 23.737 9.905 1.00 61.72 101 ARG A O 1
ATOM 845 N N . HIS A 1 102 ? 7.419 22.549 9.492 1.00 61.22 102 HIS A N 1
ATOM 846 C CA . HIS A 1 102 ? 7.995 22.756 10.821 1.00 61.22 102 HIS A CA 1
ATOM 847 C C . HIS A 1 102 ? 8.272 24.243 11.099 1.00 61.22 102 HIS A C 1
ATOM 849 O O . HIS A 1 102 ? 7.958 24.746 12.177 1.00 61.22 102 HIS A O 1
ATOM 855 N N . ARG A 1 103 ? 8.811 24.971 10.112 1.00 61.47 103 ARG A N 1
ATOM 856 C CA . ARG A 1 103 ? 9.096 26.411 10.237 1.00 61.47 103 ARG A CA 1
ATOM 857 C C . ARG A 1 103 ? 7.823 27.257 10.308 1.00 61.47 103 ARG A C 1
ATOM 859 O O . ARG A 1 103 ? 7.733 28.124 11.168 1.00 61.47 103 ARG A O 1
ATOM 866 N N . THR A 1 104 ? 6.819 26.959 9.485 1.00 64.44 104 THR A N 1
ATOM 867 C CA . THR A 1 104 ? 5.545 27.708 9.475 1.00 64.44 104 THR A CA 1
ATOM 868 C C . THR A 1 104 ? 4.699 27.499 10.730 1.00 64.44 104 THR A C 1
ATOM 870 O O . THR A 1 104 ? 3.986 28.412 11.139 1.00 64.44 104 THR A O 1
ATOM 873 N N . LYS A 1 105 ? 4.781 26.333 11.385 1.00 59.31 105 LYS A N 1
ATOM 874 C CA . LYS A 1 105 ? 4.104 26.101 12.673 1.00 59.31 105 LYS A CA 1
ATOM 875 C C . LYS A 1 105 ? 4.741 26.893 13.822 1.00 59.31 105 LYS A C 1
ATOM 877 O O . LYS A 1 105 ? 4.047 27.241 14.766 1.00 59.31 105 LYS A O 1
ATOM 882 N N . ARG A 1 106 ? 6.042 27.189 13.736 1.00 58.94 106 ARG A N 1
ATOM 883 C CA . ARG A 1 106 ? 6.799 27.928 14.760 1.00 58.94 106 ARG A CA 1
ATOM 884 C C . ARG A 1 106 ? 6.645 29.450 14.644 1.00 58.94 106 ARG A C 1
ATOM 886 O O . ARG A 1 106 ? 6.841 30.142 15.630 1.00 58.94 106 ARG A O 1
ATOM 893 N N . SER A 1 107 ? 6.301 29.957 13.459 1.00 56.53 107 SER A N 1
ATOM 894 C CA . SER A 1 107 ? 6.103 31.389 13.189 1.00 56.53 107 SER A CA 1
ATOM 895 C C . SER A 1 107 ? 4.664 31.876 13.388 1.00 56.53 107 SER A C 1
ATOM 897 O O . SER A 1 107 ? 4.428 33.076 13.343 1.00 56.53 107 SER A O 1
ATOM 899 N N . LYS A 1 108 ? 3.700 30.968 13.578 1.00 55.44 108 LYS A N 1
ATOM 900 C CA . LYS A 1 108 ? 2.344 31.298 14.039 1.00 55.44 108 LYS A CA 1
ATOM 901 C C . LYS A 1 108 ? 2.309 31.210 15.568 1.00 55.44 108 LYS A C 1
ATOM 903 O O . LYS A 1 108 ? 1.721 30.278 16.114 1.00 55.44 108 LYS A O 1
ATOM 908 N N . GLY A 1 109 ? 3.060 32.103 16.207 1.00 49.16 109 GLY A N 1
ATOM 909 C CA . GLY A 1 109 ? 2.890 32.467 17.614 1.00 49.16 109 GLY A CA 1
ATOM 910 C C . GLY A 1 109 ? 1.923 33.632 17.713 1.00 49.16 109 GLY A C 1
ATOM 911 O O . GLY A 1 109 ? 1.950 34.463 16.777 1.00 49.16 109 GLY A O 1
#

Foldseek 3Di:
DPDQAADALVVLLVVLLVQDDPVCSVVLSVLSCQLLVPPALVSNVVSLVVSLVVACVPRVVSNVSCVVCVCRHSVLRVDDPVCSVVRRHPCVVVVVVVVVVVVVVVVPD

InterPro domains:
  IPR001207 Transposase, mutator type [PF00872] (1-106)
  IPR001207 Transposase, mutator type [PTHR33217] (1-108)

Mean predicted aligned error: 6.96 Å

Radius of gyration: 15.83 Å; Cα contacts (8 Å, |Δi|>4): 76; chains: 1; bounding box: 30×45×41 Å

pLDDT: mean 85.84, std 13.8, range [49.16, 96.94]

Secondary structure (DSSP, 8-state):
--PPP---HHHHHHHHHTTS-TTTHHHHHHHHHHHHH-SSHHHHHHHHHHHHHHHHTT-HHHHHHHHHTHHHHHGGGGS-HHHHHHHH--HHHHHHHHHHHHHHHHH--

Solvent-accessible surface area (backbone atoms only — not comparable to full-atom values): 6302 Å² total; per-residue (Å²): 138,89,79,85,66,68,52,50,49,62,62,49,50,53,59,39,40,73,68,44,59,76,90,52,30,67,62,53,52,50,48,55,45,49,24,81,65,37,94,42,63,69,50,18,51,52,34,46,53,52,48,33,69,70,33,33,88,84,37,47,71,35,29,52,54,54,57,75,45,41,70,32,58,53,48,58,67,81,48,66,74,92,47,38,70,65,64,47,40,58,56,82,60,52,57,58,50,50,56,54,54,56,52,56,61,67,68,69,116